Protein AF-A0A1I1R9C8-F1 (afdb_monomer)

Structure (mmCIF, N/CA/C/O backbone):
data_AF-A0A1I1R9C8-F1
#
_entry.id   AF-A0A1I1R9C8-F1
#
loop_
_atom_site.group_PDB
_atom_site.id
_atom_site.type_symbol
_atom_site.label_atom_id
_atom_site.label_alt_id
_atom_site.label_comp_id
_atom_site.label_asym_id
_atom_site.label_entity_id
_atom_site.label_seq_id
_atom_site.pdbx_PDB_ins_code
_atom_site.Cartn_x
_atom_site.Cartn_y
_atom_site.Cartn_z
_atom_site.occupancy
_atom_site.B_iso_or_equiv
_atom_site.auth_seq_id
_atom_site.auth_comp_id
_atom_site.auth_asym_id
_atom_site.auth_atom_id
_atom_site.pdbx_PDB_model_num
ATOM 1 N N . MET A 1 1 ? 5.695 60.915 10.124 1.00 48.38 1 MET A N 1
ATOM 2 C CA . MET A 1 1 ? 4.961 59.891 9.343 1.00 48.38 1 MET A CA 1
ATOM 3 C C . MET A 1 1 ? 5.861 58.753 8.815 1.00 48.38 1 MET A C 1
ATOM 5 O O . MET A 1 1 ? 5.595 58.226 7.750 1.00 48.38 1 MET A O 1
ATOM 9 N N . LYS A 1 2 ? 6.921 58.333 9.534 1.00 45.69 2 LYS A N 1
ATOM 10 C CA . LYS A 1 2 ? 7.784 57.191 9.130 1.00 45.69 2 LYS A CA 1
ATOM 11 C C . LYS A 1 2 ? 7.643 55.955 10.034 1.00 45.69 2 LYS A C 1
ATOM 13 O O . LYS A 1 2 ? 8.016 54.866 9.634 1.00 45.69 2 LYS A O 1
ATOM 18 N N . LYS A 1 3 ? 7.062 56.115 11.232 1.00 49.88 3 LYS A N 1
ATOM 19 C CA . LYS A 1 3 ? 6.938 55.047 12.242 1.00 49.88 3 LYS A CA 1
ATOM 20 C C . LYS A 1 3 ? 5.746 54.100 12.020 1.00 49.88 3 LYS A C 1
ATOM 22 O O . LYS A 1 3 ? 5.743 53.014 12.577 1.00 49.88 3 LYS A O 1
ATOM 27 N N . LEU A 1 4 ? 4.760 54.495 11.206 1.00 53.31 4 LEU A N 1
ATOM 28 C CA . LEU A 1 4 ? 3.563 53.685 10.918 1.00 53.31 4 LEU A CA 1
ATOM 29 C C . LEU A 1 4 ? 3.777 52.673 9.781 1.00 53.31 4 LEU A C 1
ATOM 31 O O . LEU A 1 4 ? 3.142 51.626 9.777 1.00 53.31 4 LEU A O 1
ATOM 35 N N . ILE A 1 5 ? 4.705 52.944 8.856 1.00 56.47 5 ILE A N 1
ATOM 36 C CA . ILE A 1 5 ? 4.986 52.055 7.714 1.00 56.47 5 ILE A CA 1
ATOM 37 C C . ILE A 1 5 ? 5.664 50.760 8.185 1.00 56.47 5 ILE A C 1
ATOM 39 O O . ILE A 1 5 ? 5.350 49.684 7.685 1.00 56.47 5 ILE A O 1
ATOM 43 N N . CYS A 1 6 ? 6.530 50.839 9.200 1.00 52.44 6 CYS A N 1
ATOM 44 C CA . CYS A 1 6 ? 7.219 49.662 9.736 1.00 52.44 6 CYS A CA 1
ATOM 45 C C . CYS A 1 6 ? 6.264 48.658 10.403 1.00 52.44 6 CYS A C 1
ATOM 47 O O . CYS A 1 6 ? 6.520 47.460 10.353 1.00 52.44 6 CYS A O 1
ATOM 49 N N . PHE A 1 7 ? 5.150 49.123 10.983 1.00 53.06 7 PHE A N 1
ATOM 50 C CA . PHE A 1 7 ? 4.153 48.235 11.591 1.00 53.06 7 PHE A CA 1
ATOM 51 C C . PHE A 1 7 ? 3.346 47.446 10.553 1.00 53.06 7 PHE A C 1
ATOM 53 O O . PHE A 1 7 ? 2.920 46.334 10.846 1.00 53.06 7 PHE A O 1
ATOM 60 N N . LEU A 1 8 ? 3.180 47.981 9.338 1.00 53.62 8 LEU A N 1
ATOM 61 C CA . LEU A 1 8 ? 2.423 47.318 8.273 1.00 53.62 8 LEU A CA 1
ATOM 62 C C . LEU A 1 8 ? 3.186 46.126 7.668 1.00 53.62 8 LEU A C 1
ATOM 64 O O . LEU A 1 8 ? 2.575 45.151 7.253 1.00 53.62 8 LEU A O 1
ATOM 68 N N . ILE A 1 9 ? 4.522 46.175 7.646 1.00 56.91 9 ILE A N 1
ATOM 69 C CA . ILE A 1 9 ? 5.357 45.094 7.088 1.00 56.91 9 ILE A CA 1
ATOM 70 C C . ILE A 1 9 ? 5.426 43.899 8.054 1.00 56.91 9 ILE A C 1
ATOM 72 O O . ILE A 1 9 ? 5.503 42.752 7.621 1.00 56.91 9 ILE A O 1
ATOM 76 N N . LEU A 1 10 ? 5.346 44.149 9.365 1.00 53.28 10 LEU A N 1
ATOM 77 C CA . LEU A 1 10 ? 5.479 43.106 10.384 1.00 53.28 10 LEU A CA 1
ATOM 78 C C . LEU A 1 10 ? 4.239 42.198 10.479 1.00 53.28 10 LEU A C 1
ATOM 80 O O . LEU A 1 10 ? 4.368 41.020 10.799 1.00 53.28 10 LEU A O 1
ATOM 84 N N . THR A 1 11 ? 3.043 42.706 10.166 1.00 56.56 11 THR A N 1
ATOM 85 C CA . THR A 1 11 ? 1.792 41.929 10.244 1.00 56.56 11 THR A CA 1
ATOM 86 C C . THR A 1 11 ? 1.533 41.049 9.018 1.00 56.56 11 THR A C 1
ATOM 88 O O . THR A 1 11 ? 0.822 40.054 9.127 1.00 56.56 11 THR A O 1
ATOM 91 N N . LEU A 1 12 ? 2.143 41.354 7.868 1.00 56.75 12 LEU A N 1
ATOM 92 C CA . LEU A 1 12 ? 2.036 40.551 6.640 1.00 56.75 12 LEU A CA 1
ATOM 93 C C . LEU A 1 12 ? 2.933 39.298 6.643 1.00 56.75 12 LEU A C 1
ATOM 95 O O . LEU A 1 12 ? 2.696 38.383 5.860 1.00 56.75 12 LEU A O 1
ATOM 99 N N . GLY A 1 13 ? 3.931 39.222 7.530 1.00 55.34 13 GLY A N 1
ATOM 100 C CA . GLY A 1 13 ? 4.857 38.084 7.611 1.00 55.34 13 GLY A CA 1
ATOM 101 C C . GLY A 1 13 ? 4.334 36.863 8.378 1.00 55.34 13 GLY A C 1
ATOM 102 O O . GLY A 1 13 ? 4.928 35.794 8.286 1.00 55.34 13 GLY A O 1
ATOM 103 N N . ILE A 1 14 ? 3.236 36.993 9.131 1.00 56.69 14 ILE A N 1
ATOM 104 C CA . ILE A 1 14 ? 2.788 35.954 10.080 1.00 56.69 14 ILE A CA 1
ATOM 105 C C . ILE A 1 14 ? 1.799 34.950 9.460 1.00 56.69 14 ILE A C 1
ATOM 107 O O . ILE A 1 14 ? 1.563 33.892 10.032 1.00 56.69 14 ILE A O 1
ATOM 111 N N . LEU A 1 15 ? 1.237 35.241 8.281 1.00 54.78 15 LEU A N 1
ATOM 112 C CA . LEU A 1 15 ? 0.259 34.366 7.610 1.00 54.78 15 LEU A CA 1
ATOM 113 C C . LEU A 1 15 ? 0.889 33.362 6.629 1.00 54.78 15 LEU A C 1
ATOM 115 O O . LEU A 1 15 ? 0.174 32.551 6.051 1.00 54.78 15 LEU A O 1
ATOM 119 N N . ALA A 1 16 ? 2.213 33.387 6.443 1.00 55.16 16 ALA A N 1
ATOM 120 C CA . ALA A 1 16 ? 2.911 32.478 5.528 1.00 55.16 16 ALA A CA 1
ATOM 1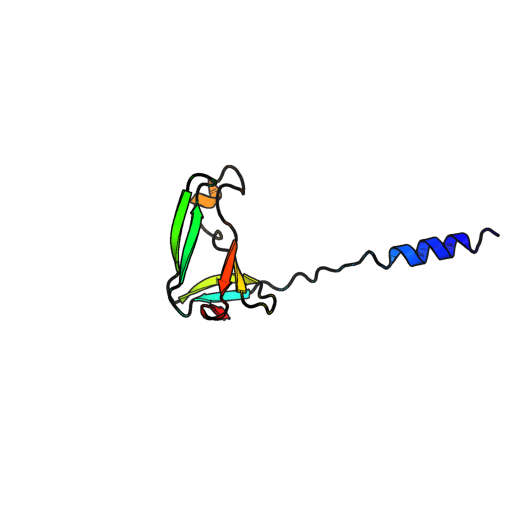21 C C . ALA A 1 16 ? 3.422 31.187 6.197 1.00 55.16 16 ALA A C 1
ATOM 123 O O . ALA A 1 16 ? 3.990 30.335 5.518 1.00 55.16 16 ALA A O 1
ATOM 124 N N . CYS A 1 17 ? 3.218 31.007 7.506 1.00 55.59 17 CYS A N 1
ATOM 125 C CA . CYS A 1 17 ? 3.599 29.777 8.199 1.00 55.59 17 CYS A CA 1
ATOM 126 C C . CYS A 1 17 ? 2.439 28.770 8.166 1.00 55.59 17 CYS A C 1
ATOM 128 O O . CYS A 1 17 ? 1.820 28.467 9.182 1.00 55.59 17 CYS A O 1
ATOM 130 N N . SER A 1 18 ? 2.120 28.273 6.970 1.00 52.25 18 SER A N 1
ATOM 131 C CA . SER A 1 18 ? 1.417 26.999 6.835 1.00 52.25 18 SER A CA 1
ATOM 132 C C . SER A 1 18 ? 2.420 25.912 7.200 1.00 52.25 18 SER A C 1
ATOM 134 O O . SER A 1 18 ? 3.157 25.430 6.342 1.00 52.25 18 SER A O 1
ATOM 136 N N . SER A 1 19 ? 2.524 25.576 8.485 1.00 49.94 19 SER A N 1
ATOM 137 C CA . SER A 1 19 ? 3.180 24.336 8.875 1.00 49.94 19 SER A CA 1
ATOM 138 C C . SER A 1 19 ? 2.300 23.199 8.367 1.00 49.94 19 SER A C 1
ATOM 140 O O . SER A 1 19 ? 1.324 22.832 9.018 1.00 49.94 19 SER A O 1
ATOM 142 N N . ASP A 1 20 ? 2.616 22.673 7.184 1.00 53.53 20 ASP A N 1
ATOM 143 C CA . ASP A 1 20 ? 2.194 21.326 6.826 1.00 53.53 20 ASP A CA 1
ATOM 144 C C . ASP A 1 20 ? 2.794 20.412 7.895 1.00 53.53 20 ASP A C 1
ATOM 146 O O . ASP A 1 20 ? 3.984 20.093 7.874 1.00 53.53 20 ASP A O 1
ATOM 150 N N . GLU A 1 21 ? 1.995 20.081 8.910 1.00 58.59 21 GLU A N 1
ATOM 151 C CA . GLU A 1 21 ? 2.380 19.102 9.911 1.00 58.59 21 GLU A CA 1
ATOM 152 C C . GLU A 1 21 ? 2.686 17.808 9.158 1.00 58.59 21 GLU A C 1
ATOM 154 O O . GLU A 1 21 ? 1.793 17.168 8.595 1.00 58.59 21 GLU A O 1
ATOM 159 N N . VAL A 1 22 ? 3.971 17.452 9.093 1.00 57.31 22 VAL A N 1
ATOM 160 C CA . VAL A 1 22 ? 4.421 16.199 8.491 1.00 57.31 22 VAL A CA 1
ATOM 161 C C . VAL A 1 22 ? 3.820 15.083 9.331 1.00 57.31 22 VAL A C 1
ATOM 163 O O . VAL A 1 22 ? 4.309 14.757 10.413 1.00 57.31 22 VAL A O 1
ATOM 166 N N . LYS A 1 23 ? 2.699 14.534 8.863 1.00 69.25 23 LYS A N 1
ATOM 167 C CA . LYS A 1 23 ? 2.023 13.447 9.560 1.00 69.25 23 LYS A CA 1
ATOM 168 C C . LYS A 1 23 ? 2.959 12.252 9.630 1.00 69.25 23 LYS A C 1
ATOM 170 O O . LYS A 1 23 ? 3.527 11.841 8.620 1.00 69.25 23 LYS A O 1
ATOM 175 N N . ALA A 1 24 ? 3.099 11.707 10.834 1.00 80.50 24 ALA A N 1
ATOM 176 C CA . ALA A 1 24 ? 3.989 10.589 11.098 1.00 80.50 24 ALA A CA 1
ATOM 177 C C . ALA A 1 24 ? 3.656 9.391 10.195 1.00 80.50 24 ALA A C 1
ATOM 179 O O . ALA A 1 24 ? 2.502 8.956 10.119 1.00 80.50 24 ALA A O 1
ATOM 180 N N . THR A 1 25 ? 4.684 8.858 9.537 1.00 89.75 25 THR A N 1
ATOM 181 C CA . THR A 1 25 ? 4.610 7.594 8.804 1.00 89.75 25 THR A CA 1
ATOM 182 C C . THR A 1 25 ? 4.410 6.447 9.792 1.00 89.75 25 THR A C 1
ATOM 184 O O . THR A 1 25 ? 5.039 6.417 10.849 1.00 89.75 25 THR A O 1
ATOM 187 N N . LYS A 1 26 ? 3.526 5.508 9.455 1.00 93.88 26 LYS A N 1
ATOM 188 C CA 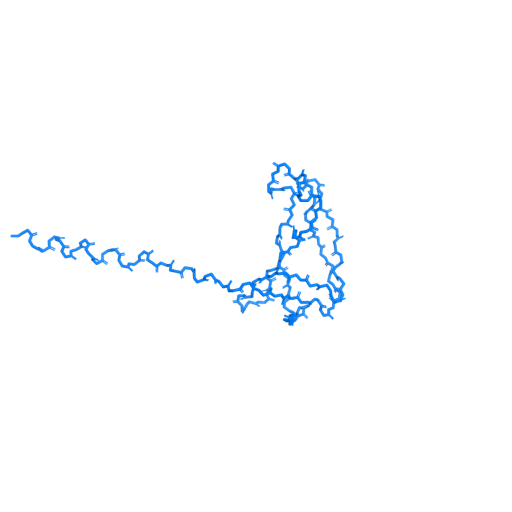. LYS A 1 26 ? 3.232 4.302 10.242 1.00 93.88 26 LYS A CA 1
ATOM 189 C C . LYS A 1 26 ? 3.255 3.070 9.342 1.00 93.88 26 LYS A C 1
ATOM 191 O O . LYS A 1 26 ? 3.187 3.205 8.122 1.00 93.88 26 LYS A O 1
ATOM 196 N N . ASN A 1 27 ? 3.315 1.888 9.944 1.00 95.62 27 ASN A N 1
ATOM 197 C CA . ASN A 1 27 ? 3.199 0.624 9.226 1.00 95.62 27 ASN A CA 1
ATOM 198 C C . ASN A 1 27 ? 1.733 0.184 9.154 1.00 95.62 27 ASN A C 1
ATOM 200 O O . ASN A 1 27 ? 0.988 0.303 10.130 1.00 95.62 27 ASN A O 1
ATOM 204 N N . PHE A 1 28 ? 1.326 -0.329 7.998 1.00 96.50 28 PHE A N 1
ATOM 205 C CA . PHE A 1 28 ? -0.019 -0.833 7.745 1.00 96.50 28 PHE A CA 1
ATOM 206 C C . PHE A 1 28 ? 0.048 -2.233 7.156 1.00 96.50 28 PHE A C 1
ATOM 208 O O . PHE A 1 28 ? 0.757 -2.446 6.176 1.00 96.50 28 PHE A O 1
ATOM 215 N N . GLU A 1 29 ? -0.710 -3.157 7.739 1.00 97.31 29 GLU A N 1
ATOM 216 C CA . GLU A 1 29 ? -0.805 -4.554 7.314 1.00 97.31 29 GLU A CA 1
ATOM 217 C C . GLU A 1 29 ? -2.133 -4.795 6.589 1.00 97.31 29 GLU A C 1
ATOM 219 O O . GLU A 1 29 ? -3.193 -4.366 7.062 1.00 97.31 29 GLU A O 1
ATOM 224 N N . PHE A 1 30 ? -2.089 -5.513 5.467 1.00 97.81 30 PHE A N 1
ATOM 225 C CA . PHE A 1 30 ? -3.286 -5.955 4.754 1.00 97.81 30 PHE A CA 1
ATOM 226 C C . PHE A 1 30 ? -4.060 -7.013 5.550 1.00 97.81 30 PHE A C 1
ATOM 228 O O . PHE A 1 30 ? -3.527 -8.064 5.900 1.00 97.81 30 PHE A O 1
ATOM 235 N N . THR A 1 31 ? -5.347 -6.763 5.801 1.00 97.75 31 THR A N 1
ATOM 236 C CA . THR A 1 31 ? -6.257 -7.682 6.514 1.00 97.75 31 THR A CA 1
ATOM 237 C C . THR A 1 31 ? -7.085 -8.561 5.579 1.00 97.75 31 THR A C 1
ATOM 239 O O . THR A 1 31 ? -7.639 -9.572 6.008 1.00 97.75 31 THR A O 1
ATOM 242 N N . ALA A 1 32 ? -7.158 -8.193 4.302 1.00 97.44 32 ALA A N 1
ATOM 243 C CA . ALA A 1 32 ? -7.819 -8.935 3.236 1.00 97.44 32 ALA A CA 1
ATOM 244 C C . ALA A 1 32 ? -7.015 -8.790 1.936 1.00 97.44 32 ALA A C 1
ATOM 246 O O . ALA A 1 32 ? -6.283 -7.813 1.763 1.00 97.44 32 ALA A O 1
ATOM 247 N N . GLU A 1 33 ? -7.147 -9.757 1.022 1.00 97.69 33 GLU A N 1
ATOM 248 C CA . GLU A 1 33 ? -6.512 -9.634 -0.291 1.00 97.69 33 GLU A CA 1
ATOM 249 C C . GLU A 1 33 ? -7.072 -8.422 -1.043 1.00 97.69 33 GLU A C 1
ATOM 251 O O . GLU A 1 33 ? -8.287 -8.230 -1.124 1.00 97.69 33 GLU A O 1
ATOM 256 N N . TYR A 1 34 ? -6.183 -7.626 -1.632 1.00 97.38 34 TYR A N 1
ATOM 257 C CA . TYR A 1 34 ? -6.555 -6.453 -2.415 1.00 97.38 34 TYR A CA 1
ATOM 258 C C . TYR A 1 34 ? -5.847 -6.502 -3.762 1.00 97.38 34 TYR A C 1
ATOM 260 O O . TYR A 1 34 ? -4.621 -6.525 -3.824 1.00 97.38 34 TYR A O 1
ATOM 268 N N . THR A 1 35 ? -6.612 -6.543 -4.851 1.00 96.56 35 THR A N 1
ATOM 269 C CA . THR A 1 35 ? -6.053 -6.520 -6.207 1.00 96.56 35 THR A CA 1
ATOM 270 C C . THR A 1 35 ? -6.317 -5.175 -6.846 1.00 96.56 35 THR A C 1
ATOM 272 O O . THR A 1 35 ? -7.458 -4.723 -6.899 1.00 96.56 35 THR A O 1
ATOM 275 N N . THR A 1 36 ? -5.264 -4.550 -7.356 1.00 94.94 36 THR A N 1
ATOM 276 C CA . THR A 1 36 ? -5.372 -3.291 -8.088 1.00 94.94 36 THR A CA 1
ATOM 277 C C . THR A 1 36 ? -4.312 -3.203 -9.175 1.00 94.94 36 THR A C 1
ATOM 279 O O . THR A 1 36 ? -3.331 -3.950 -9.178 1.00 94.94 36 THR A O 1
ATOM 282 N N . GLN A 1 37 ? -4.516 -2.275 -10.098 1.00 91.25 37 GLN A N 1
ATOM 283 C CA . GLN A 1 37 ? -3.526 -1.941 -11.107 1.00 91.25 37 GLN A CA 1
ATOM 284 C C . GLN A 1 37 ? -2.471 -1.017 -10.504 1.00 91.25 37 GLN A C 1
ATOM 286 O O . GLN A 1 37 ? -2.800 -0.029 -9.847 1.00 91.25 37 GLN A O 1
ATOM 291 N N . ILE A 1 38 ? -1.208 -1.344 -10.748 1.00 88.12 38 ILE A N 1
ATOM 292 C CA . ILE A 1 38 ? -0.060 -0.512 -10.402 1.00 88.12 38 ILE A CA 1
ATOM 293 C C . ILE A 1 38 ? 0.796 -0.262 -11.640 1.00 88.12 38 ILE A C 1
ATOM 295 O O . ILE A 1 38 ? 0.854 -1.094 -12.551 1.00 88.12 38 ILE A O 1
ATOM 299 N N . THR A 1 39 ? 1.495 0.867 -11.653 1.00 84.31 39 THR A N 1
ATOM 300 C CA . THR A 1 39 ? 2.461 1.183 -12.710 1.00 84.31 39 THR A CA 1
ATOM 301 C C . THR A 1 39 ? 3.847 0.647 -12.352 1.00 84.31 39 THR A C 1
ATOM 303 O O . THR A 1 39 ? 4.400 0.981 -11.304 1.00 84.31 39 THR A O 1
ATOM 306 N N . VAL A 1 40 ? 4.433 -0.147 -13.245 1.00 75.81 40 VAL A N 1
ATOM 307 C CA . VAL A 1 40 ? 5.775 -0.736 -13.151 1.00 75.81 40 VAL A CA 1
ATOM 308 C C . VAL A 1 40 ? 6.472 -0.561 -14.504 1.00 75.81 40 VAL A C 1
ATOM 310 O O . VAL A 1 40 ? 5.973 -1.018 -15.521 1.00 75.81 40 VAL A O 1
ATOM 313 N N . GLY A 1 41 ? 7.625 0.096 -14.556 1.00 69.31 41 GLY A N 1
ATOM 314 C CA . GLY A 1 41 ? 8.317 0.440 -15.810 1.00 69.31 41 GLY A CA 1
ATOM 315 C C . GLY A 1 41 ? 7.783 1.685 -16.549 1.00 69.31 41 GLY A C 1
ATOM 316 O O . GLY A 1 41 ? 8.162 1.925 -17.693 1.00 69.31 41 GLY A O 1
ATOM 317 N N . GLY A 1 42 ? 6.925 2.497 -15.926 1.00 67.56 42 GLY A N 1
ATOM 318 C CA . GLY A 1 42 ? 6.420 3.766 -16.459 1.00 67.56 42 GLY A CA 1
ATOM 319 C C . GLY A 1 42 ? 5.209 3.609 -17.373 1.00 67.56 42 GLY A C 1
ATOM 320 O O . GLY A 1 42 ? 4.385 2.726 -17.165 1.00 67.56 42 GLY A O 1
ATOM 321 N N . VAL A 1 43 ? 5.089 4.470 -18.391 1.00 58.53 43 VAL A N 1
ATOM 322 C CA . VAL A 1 43 ? 3.904 4.588 -19.279 1.00 58.53 43 VAL A CA 1
ATOM 323 C C . VAL A 1 43 ? 3.517 3.265 -19.969 1.00 58.53 43 VAL A C 1
ATOM 325 O O . VAL A 1 43 ? 2.382 3.111 -20.408 1.00 58.53 43 VAL A O 1
ATOM 328 N N . VAL A 1 44 ? 4.437 2.302 -20.056 1.00 61.16 44 VAL A N 1
ATOM 329 C CA . VAL A 1 44 ? 4.264 1.060 -20.826 1.00 61.16 44 VAL A CA 1
ATOM 330 C C . VAL A 1 44 ? 3.799 -0.125 -19.969 1.00 61.16 44 VAL A C 1
ATOM 332 O O . VAL A 1 44 ? 3.243 -1.077 -20.511 1.00 61.16 44 VAL A O 1
ATOM 335 N N . GLY A 1 45 ? 3.992 -0.098 -18.647 1.00 68.06 45 GLY A N 1
ATOM 336 C CA . GLY A 1 45 ? 3.728 -1.258 -17.793 1.00 68.06 45 GLY A CA 1
ATOM 337 C C . GLY A 1 45 ? 2.701 -0.960 -16.713 1.00 68.06 45 GLY A C 1
ATOM 338 O O . GLY A 1 45 ? 3.041 -0.560 -15.606 1.00 68.06 45 GLY A O 1
ATOM 339 N N . VAL A 1 46 ? 1.428 -1.187 -17.020 1.00 78.69 46 VAL A N 1
ATOM 340 C CA . VAL A 1 46 ? 0.390 -1.329 -15.996 1.00 78.69 46 VAL A CA 1
ATOM 341 C C . VAL A 1 46 ? 0.209 -2.817 -15.740 1.00 78.69 46 VAL A C 1
ATOM 343 O O . VAL A 1 46 ? 0.035 -3.593 -16.678 1.00 78.69 46 VAL A O 1
ATOM 346 N N . SER A 1 47 ? 0.279 -3.226 -14.478 1.00 83.56 47 SER A N 1
ATOM 347 C CA . SER A 1 47 ? 0.118 -4.624 -14.084 1.00 83.56 47 SER A CA 1
ATOM 348 C C . SER A 1 47 ? -0.817 -4.744 -12.892 1.00 83.56 47 SER A C 1
ATOM 350 O O . SER A 1 47 ? -0.846 -3.877 -12.019 1.00 83.56 47 SER A O 1
ATOM 352 N N . ASN A 1 48 ? -1.570 -5.840 -12.838 1.00 88.94 48 ASN A N 1
ATOM 353 C CA . ASN A 1 48 ? -2.342 -6.180 -11.654 1.00 88.94 48 ASN A CA 1
ATOM 354 C C . ASN A 1 48 ? -1.398 -6.702 -10.571 1.00 88.94 48 ASN A C 1
ATOM 356 O O . ASN A 1 48 ? -0.683 -7.683 -10.777 1.00 88.94 48 ASN A O 1
ATOM 360 N N . ARG A 1 49 ? -1.442 -6.077 -9.397 1.00 90.44 49 ARG A N 1
ATOM 361 C CA . ARG A 1 49 ? -0.820 -6.590 -8.179 1.00 90.44 49 ARG A CA 1
ATOM 362 C C . ARG A 1 49 ? -1.908 -7.004 -7.203 1.00 90.44 49 ARG A C 1
ATOM 364 O O . ARG A 1 49 ? -2.794 -6.212 -6.890 1.00 90.44 49 ARG A O 1
ATOM 371 N N . THR A 1 50 ? -1.801 -8.228 -6.699 1.00 95.31 50 THR A N 1
ATOM 372 C CA . THR A 1 50 ? -2.590 -8.712 -5.566 1.00 95.31 50 THR A CA 1
ATOM 373 C C . THR A 1 50 ? -1.738 -8.627 -4.311 1.00 95.31 50 THR A C 1
ATOM 375 O O . THR A 1 50 ? -0.758 -9.356 -4.189 1.00 95.31 50 THR A O 1
ATOM 378 N N . PHE A 1 51 ? -2.120 -7.747 -3.393 1.00 94.88 51 PHE A N 1
ATOM 379 C CA . PHE A 1 51 ? -1.560 -7.666 -2.050 1.00 94.88 51 PHE A CA 1
ATOM 380 C C . PHE A 1 51 ? -2.199 -8.745 -1.178 1.00 94.88 51 PHE A C 1
ATOM 382 O O . PHE A 1 51 ? -3.426 -8.883 -1.164 1.00 94.88 51 PHE A O 1
ATOM 389 N N . LYS A 1 52 ? -1.373 -9.533 -0.493 1.00 97.12 52 LYS A N 1
ATOM 390 C CA . LYS A 1 52 ? -1.805 -10.643 0.356 1.00 97.12 52 LYS A CA 1
ATOM 391 C C . LYS A 1 52 ? -2.003 -10.209 1.802 1.00 97.12 52 LYS A C 1
ATOM 393 O O . LYS A 1 52 ? -1.396 -9.252 2.275 1.00 97.12 52 LYS A O 1
ATOM 398 N N . VAL A 1 53 ? -2.862 -10.947 2.503 1.00 97.62 53 VAL A N 1
ATOM 399 C CA . VAL A 1 53 ? -3.071 -10.774 3.946 1.00 97.62 53 VAL A CA 1
ATOM 400 C C . VAL A 1 53 ? -1.733 -10.923 4.668 1.00 97.62 53 VAL A C 1
ATOM 402 O O . VAL A 1 53 ? -0.998 -11.873 4.403 1.00 97.62 53 VAL A O 1
ATOM 405 N N . GLY A 1 54 ? -1.422 -9.991 5.566 1.00 96.12 54 GLY A N 1
ATOM 406 C CA . GLY A 1 54 ? -0.161 -9.961 6.304 1.00 96.12 54 GLY A CA 1
ATOM 407 C C . GLY A 1 54 ? 0.978 -9.198 5.619 1.00 96.12 54 GLY A C 1
ATOM 408 O O . GLY A 1 54 ? 2.011 -8.995 6.250 1.00 96.12 54 GLY A O 1
ATOM 409 N N . GLU A 1 55 ? 0.833 -8.752 4.361 1.00 95.25 55 GLU A N 1
ATOM 410 C CA . GLU A 1 55 ? 1.817 -7.833 3.771 1.00 95.25 55 GLU A CA 1
ATOM 411 C C . GLU A 1 55 ? 1.760 -6.473 4.478 1.00 95.25 55 GLU A C 1
ATOM 413 O O . GLU A 1 55 ? 0.678 -5.906 4.649 1.00 95.25 55 GLU A O 1
ATOM 418 N N . THR A 1 56 ? 2.929 -5.932 4.834 1.00 95.31 56 THR A N 1
ATOM 419 C CA . THR A 1 56 ? 3.055 -4.673 5.577 1.00 95.31 56 THR A CA 1
ATOM 420 C C . THR A 1 56 ? 3.812 -3.628 4.771 1.00 95.31 56 THR A C 1
ATOM 422 O O . THR A 1 56 ? 4.859 -3.918 4.195 1.00 95.31 56 THR A O 1
ATOM 425 N N . PHE A 1 57 ? 3.304 -2.397 4.772 1.00 94.25 57 PHE A N 1
ATOM 426 C CA . PHE A 1 57 ? 3.907 -1.257 4.086 1.00 94.25 57 PHE A CA 1
ATOM 427 C C . PHE A 1 57 ? 3.935 -0.020 4.977 1.00 94.25 57 PHE A C 1
ATOM 429 O O . PHE A 1 57 ? 3.036 0.200 5.792 1.00 94.25 57 PHE A O 1
ATOM 436 N N . THR A 1 58 ? 4.940 0.827 4.774 1.00 94.56 58 THR A N 1
ATOM 437 C CA . THR A 1 58 ? 4.971 2.167 5.359 1.00 94.56 58 THR A CA 1
ATOM 438 C C . THR A 1 58 ? 3.923 3.049 4.675 1.00 94.56 58 THR A C 1
ATOM 440 O O . THR A 1 58 ? 3.6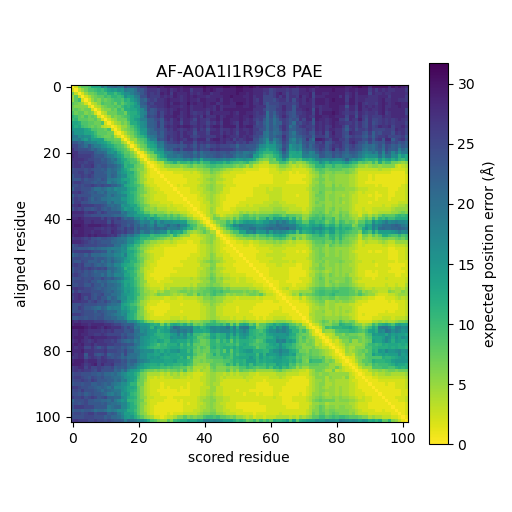39 2.913 3.482 1.00 94.56 58 THR A O 1
ATOM 443 N N . GLY A 1 5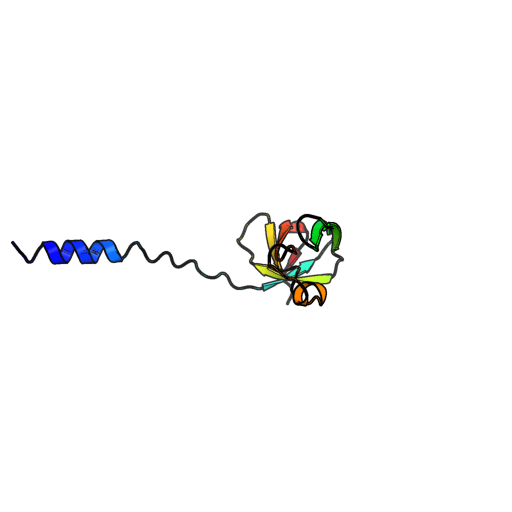9 ? 3.304 3.965 5.412 1.00 93.75 59 GLY A N 1
ATOM 444 C CA . GLY A 1 59 ? 2.283 4.841 4.852 1.00 93.75 59 GLY A CA 1
ATOM 445 C C . GLY A 1 59 ? 1.866 5.983 5.763 1.00 93.75 59 GLY A C 1
ATOM 446 O O . GLY A 1 59 ? 2.303 6.098 6.908 1.00 93.75 59 GLY A O 1
ATOM 447 N N . THR A 1 60 ? 0.979 6.828 5.249 1.00 94.62 60 THR A N 1
ATOM 448 C CA . THR A 1 60 ? 0.403 7.956 5.982 1.00 94.62 60 THR A CA 1
ATOM 449 C C . THR A 1 60 ? -1.111 7.829 6.019 1.00 94.62 60 THR A C 1
ATOM 451 O O . THR A 1 60 ? -1.776 7.725 4.984 1.00 94.62 60 THR A O 1
ATOM 454 N N . ASP A 1 61 ? -1.660 7.904 7.228 1.00 92.94 61 ASP A N 1
ATOM 455 C CA . ASP A 1 61 ? -3.095 7.976 7.450 1.00 92.94 61 ASP A CA 1
ATOM 456 C C . ASP A 1 61 ? -3.523 9.426 7.700 1.00 92.94 61 ASP A C 1
ATOM 458 O O . ASP A 1 61 ? -3.096 1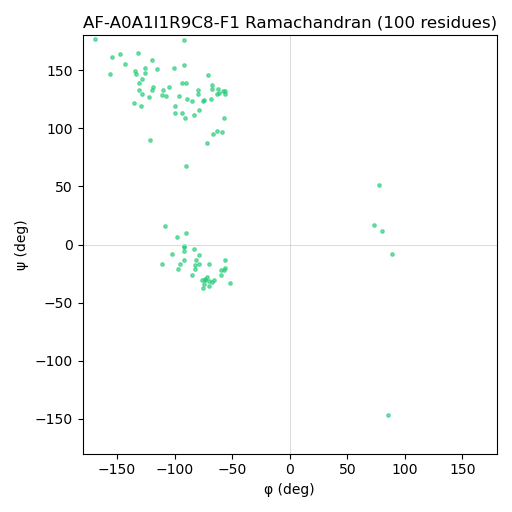0.084 8.649 1.00 92.94 61 ASP A O 1
ATOM 462 N N . ASN A 1 62 ? -4.390 9.922 6.820 1.00 88.31 62 ASN A N 1
ATOM 463 C CA . ASN A 1 62 ? -4.924 11.273 6.875 1.00 88.31 62 ASN A CA 1
ATOM 464 C C . ASN A 1 62 ? -6.313 11.377 7.524 1.00 88.31 62 ASN A C 1
ATOM 466 O O . ASN A 1 62 ? -6.891 12.460 7.478 1.00 88.31 62 ASN A O 1
ATOM 470 N N . GLY A 1 63 ? -6.849 10.293 8.092 1.00 86.69 63 GLY A N 1
ATOM 471 C CA . GLY A 1 63 ? -8.231 10.221 8.582 1.00 86.69 63 GLY A CA 1
ATOM 472 C C . GLY A 1 63 ? -9.269 10.143 7.458 1.00 86.69 63 GLY A C 1
ATOM 473 O O . GLY A 1 63 ? -10.440 10.421 7.682 1.00 86.69 63 GLY A O 1
ATOM 474 N N . LYS A 1 64 ? -8.833 9.808 6.237 1.00 90.69 64 LYS A N 1
ATOM 475 C CA . LYS A 1 64 ? -9.682 9.687 5.045 1.00 90.69 64 LYS A CA 1
ATOM 476 C C . LYS A 1 64 ? -10.183 8.248 4.861 1.00 90.69 64 LYS A C 1
ATOM 478 O O . LYS A 1 64 ? -9.763 7.337 5.582 1.00 90.69 64 LYS A O 1
ATOM 483 N N . GLU A 1 65 ? -11.037 8.060 3.855 1.00 95.50 65 GLU A N 1
ATOM 484 C CA . GLU A 1 65 ? -11.510 6.751 3.371 1.00 95.50 65 GLU A CA 1
ATOM 485 C C . GLU A 1 65 ? -10.369 5.850 2.876 1.00 95.50 65 GLU A C 1
ATOM 487 O O . GLU A 1 65 ? -10.460 4.622 2.923 1.00 95.50 65 GLU A O 1
ATOM 492 N N . THR A 1 66 ? -9.271 6.461 2.425 1.00 97.00 66 THR A N 1
ATOM 493 C CA . THR A 1 66 ? -8.070 5.779 1.946 1.00 97.00 66 THR A CA 1
ATOM 494 C C . THR A 1 66 ? -6.860 6.071 2.832 1.00 97.00 66 THR A C 1
ATOM 496 O O . THR A 1 66 ? -6.741 7.133 3.452 1.00 97.00 66 THR A O 1
ATOM 499 N N . ILE A 1 67 ? -5.941 5.109 2.871 1.00 96.19 67 ILE A N 1
ATOM 500 C CA . ILE A 1 67 ? -4.603 5.228 3.450 1.00 96.19 67 ILE A CA 1
ATOM 501 C C . ILE A 1 67 ? -3.605 5.206 2.293 1.00 96.19 67 ILE A C 1
ATOM 503 O O . ILE A 1 67 ? -3.708 4.371 1.393 1.00 96.19 67 ILE A O 1
ATOM 507 N N . LYS A 1 68 ? -2.642 6.133 2.301 1.00 96.06 68 LYS A N 1
ATOM 508 C CA . LYS A 1 68 ? -1.587 6.198 1.284 1.00 96.06 68 LYS A CA 1
ATOM 509 C C . LYS A 1 68 ? -0.399 5.364 1.753 1.00 96.06 68 LYS A C 1
ATOM 511 O O . LYS A 1 68 ? 0.300 5.782 2.673 1.00 96.06 68 LYS A O 1
ATOM 516 N N . ILE A 1 69 ? -0.169 4.218 1.123 1.00 94.75 69 ILE A N 1
ATOM 517 C CA . ILE A 1 69 ? 0.973 3.337 1.405 1.00 94.75 69 ILE A CA 1
ATOM 518 C C . ILE A 1 69 ? 2.077 3.517 0.357 1.00 94.75 69 ILE A C 1
ATOM 520 O O . ILE A 1 69 ? 1.800 3.873 -0.791 1.00 94.75 69 ILE A O 1
ATOM 524 N N . ARG A 1 70 ? 3.332 3.279 0.740 1.00 91.88 70 ARG A N 1
ATOM 525 C CA . ARG A 1 70 ? 4.504 3.276 -0.141 1.00 91.88 70 ARG A CA 1
ATOM 526 C C . ARG A 1 70 ? 4.761 1.848 -0.618 1.00 91.88 70 ARG A C 1
ATOM 528 O O . ARG A 1 70 ? 5.100 0.987 0.179 1.00 91.88 70 ARG A O 1
ATOM 535 N N . ILE A 1 71 ? 4.589 1.588 -1.913 1.00 88.88 71 ILE A N 1
ATOM 536 C CA . ILE A 1 71 ? 4.652 0.231 -2.499 1.00 88.88 71 ILE A CA 1
ATOM 537 C C . ILE A 1 71 ? 5.974 -0.069 -3.218 1.00 88.88 71 ILE A C 1
ATOM 539 O O . ILE A 1 71 ? 6.206 -1.204 -3.631 1.00 88.88 71 ILE A O 1
ATOM 543 N N . ALA A 1 72 ? 6.827 0.944 -3.379 1.00 82.88 72 ALA A N 1
ATOM 544 C CA . ALA A 1 72 ? 8.115 0.847 -4.063 1.00 82.88 72 ALA A CA 1
ATOM 545 C C . ALA A 1 72 ? 9.320 0.932 -3.105 1.00 82.88 72 ALA A C 1
ATOM 547 O O . ALA A 1 72 ? 10.456 1.145 -3.527 1.00 82.88 72 ALA A O 1
ATOM 548 N N . GLU A 1 73 ? 9.109 0.760 -1.807 1.00 68.00 73 GLU A N 1
ATOM 549 C CA . GLU A 1 73 ? 10.218 0.570 -0.878 1.00 68.00 73 GLU A CA 1
ATOM 550 C C . GLU A 1 73 ? 10.732 -0.873 -1.059 1.00 68.00 73 GLU A C 1
ATOM 552 O O . GLU A 1 73 ? 9.944 -1.811 -0.987 1.00 68.00 73 GLU A O 1
ATOM 557 N N . HIS A 1 74 ? 12.026 -1.056 -1.355 1.00 53.75 74 HIS A N 1
ATOM 558 C CA . HIS A 1 74 ? 12.699 -2.367 -1.483 1.00 53.75 74 HIS A CA 1
ATOM 559 C C . HIS A 1 74 ? 12.483 -3.198 -2.768 1.00 53.75 74 HIS A C 1
ATOM 561 O O . HIS A 1 74 ? 12.242 -4.402 -2.686 1.00 53.75 74 HIS A O 1
ATOM 567 N N . SER A 1 75 ? 12.670 -2.639 -3.971 1.00 61.88 75 SER A N 1
ATOM 568 C CA . SER A 1 75 ? 12.859 -3.501 -5.154 1.00 61.88 75 SER A CA 1
ATOM 569 C C . SER A 1 75 ? 14.062 -3.097 -6.002 1.00 61.88 75 SER A C 1
ATOM 571 O O . SER A 1 75 ? 14.272 -1.920 -6.277 1.00 61.88 75 SER A O 1
ATOM 573 N N . THR A 1 76 ? 14.809 -4.093 -6.483 1.00 59.53 76 THR A N 1
ATOM 574 C CA . THR A 1 76 ? 15.936 -3.925 -7.422 1.00 59.53 76 THR A CA 1
ATOM 575 C C . THR A 1 76 ? 15.494 -3.276 -8.740 1.00 59.53 76 THR A C 1
ATOM 577 O O . THR A 1 76 ? 16.301 -2.702 -9.467 1.00 59.53 76 THR A O 1
ATOM 580 N N . LEU A 1 77 ? 14.199 -3.364 -9.061 1.00 62.19 77 LEU A N 1
ATOM 581 C CA . LEU A 1 77 ? 13.579 -2.678 -10.194 1.00 62.19 77 LEU A CA 1
ATOM 582 C C . LEU A 1 77 ? 13.494 -1.161 -9.967 1.00 62.19 77 LEU A C 1
ATOM 584 O O . LEU A 1 77 ? 13.621 -0.403 -10.925 1.00 62.19 77 LEU A O 1
ATOM 588 N N . ASN A 1 78 ? 13.341 -0.715 -8.717 1.00 63.06 78 ASN A N 1
ATOM 589 C CA . ASN A 1 78 ? 13.321 0.707 -8.371 1.00 63.06 78 ASN A CA 1
ATOM 590 C C . ASN A 1 78 ? 14.728 1.313 -8.424 1.00 63.06 78 ASN A C 1
ATOM 592 O O . ASN A 1 78 ? 14.869 2.460 -8.840 1.00 63.06 78 ASN A O 1
ATOM 596 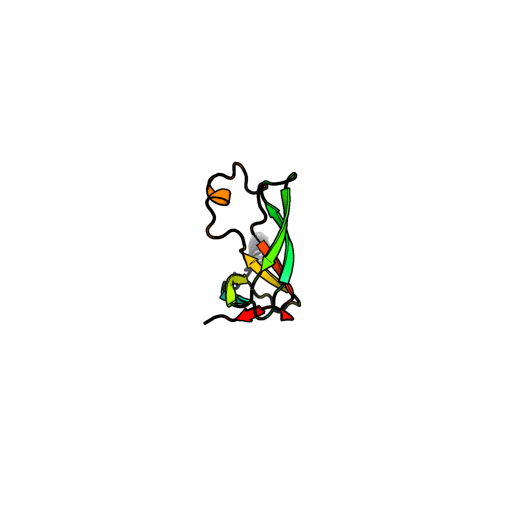N N . ASP A 1 79 ? 15.761 0.538 -8.076 1.00 64.94 79 ASP A N 1
ATOM 597 C CA . ASP A 1 79 ? 17.163 0.986 -8.116 1.00 64.94 79 ASP A CA 1
ATOM 598 C C . ASP A 1 79 ? 17.665 1.221 -9.548 1.00 64.94 79 ASP A C 1
ATOM 600 O O . ASP A 1 79 ? 18.473 2.111 -9.799 1.00 64.94 79 ASP A O 1
ATOM 604 N N . ASN A 1 80 ? 17.159 0.443 -10.508 1.00 69.69 80 ASN A N 1
ATOM 605 C CA . ASN A 1 80 ? 17.511 0.559 -11.927 1.00 69.69 80 ASN A CA 1
ATOM 606 C C . ASN A 1 80 ? 16.590 1.518 -12.701 1.00 69.69 80 ASN A C 1
ATOM 608 O O . ASN A 1 80 ? 16.618 1.558 -13.932 1.00 69.69 80 ASN A O 1
ATOM 612 N N . CYS A 1 81 ? 15.746 2.270 -11.996 1.00 69.69 81 CYS A N 1
ATOM 613 C CA . CYS A 1 81 ? 14.763 3.151 -12.594 1.00 69.69 81 CYS A CA 1
ATOM 614 C C . CYS A 1 81 ? 15.410 4.465 -13.070 1.00 69.69 81 CYS A C 1
ATOM 616 O O . CYS A 1 81 ? 15.862 5.255 -12.239 1.00 69.69 81 CYS A O 1
ATOM 618 N N . PRO A 1 82 ? 15.429 4.762 -14.383 1.00 71.44 82 PRO A N 1
ATOM 619 C CA . PRO A 1 82 ? 16.108 5.951 -14.906 1.00 71.44 82 PRO A CA 1
ATOM 620 C C . PRO A 1 82 ? 15.409 7.272 -14.540 1.00 71.44 82 PRO A C 1
ATOM 622 O O . PRO A 1 82 ? 16.014 8.337 -14.652 1.00 71.44 82 PRO A O 1
ATOM 625 N N . SER A 1 83 ? 14.142 7.230 -14.116 1.00 71.62 83 SER A N 1
ATOM 626 C CA . SER A 1 83 ? 13.369 8.400 -13.684 1.00 71.62 83 SER A CA 1
ATOM 627 C C . SER A 1 83 ? 12.233 7.999 -12.749 1.00 71.62 83 SER A C 1
ATOM 629 O O . SER A 1 83 ? 11.590 6.985 -12.972 1.00 71.62 83 SER A O 1
ATOM 631 N N . ASN A 1 84 ? 11.876 8.836 -11.774 1.00 65.06 84 ASN A N 1
ATOM 632 C CA . ASN A 1 84 ? 10.775 8.581 -10.824 1.00 65.06 84 ASN A CA 1
ATOM 633 C C . ASN A 1 84 ? 9.389 8.308 -11.456 1.00 65.06 84 ASN A C 1
ATOM 635 O O . ASN A 1 84 ? 8.478 7.852 -10.777 1.00 65.06 84 ASN A O 1
ATOM 639 N N . THR A 1 85 ? 9.215 8.574 -12.750 1.00 72.31 85 THR A N 1
ATOM 640 C CA . THR A 1 85 ? 8.015 8.239 -13.524 1.00 72.31 85 THR A CA 1
ATOM 641 C C . THR A 1 85 ? 7.948 6.774 -13.947 1.00 72.31 85 THR A C 1
ATOM 643 O O . THR A 1 85 ? 6.927 6.346 -14.481 1.00 72.31 85 THR A O 1
ATOM 646 N N . CYS A 1 86 ? 9.019 6.002 -13.748 1.00 76.12 86 CYS A N 1
ATOM 647 C CA . CYS A 1 86 ? 9.100 4.622 -14.200 1.00 76.12 86 CYS A CA 1
ATOM 648 C C . CYS A 1 86 ? 8.445 3.618 -13.235 1.00 76.12 86 CYS A C 1
ATOM 650 O O . CYS A 1 86 ? 8.355 2.443 -13.557 1.00 76.12 86 CYS A O 1
ATOM 652 N N . TYR A 1 87 ? 7.936 4.022 -12.076 1.00 79.19 87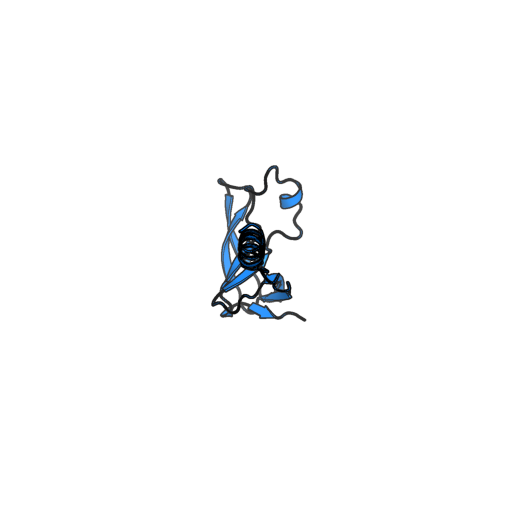 TYR A N 1
ATOM 653 C CA . TYR A 1 87 ? 7.112 3.153 -11.235 1.00 79.19 87 TYR A CA 1
ATOM 654 C C . TYR A 1 87 ? 6.176 3.981 -10.364 1.00 79.19 87 TYR A C 1
ATOM 656 O O . TYR A 1 87 ? 6.375 5.174 -10.146 1.00 79.19 87 TYR A O 1
ATOM 664 N N . GLN A 1 88 ? 5.140 3.332 -9.852 1.00 86.31 88 GLN A N 1
ATOM 665 C CA . GLN A 1 88 ? 4.259 3.923 -8.866 1.00 86.31 88 GLN A CA 1
ATOM 666 C C . GLN A 1 88 ? 4.865 3.768 -7.472 1.00 86.31 88 GLN A C 1
ATOM 668 O O . GLN A 1 88 ? 4.950 2.665 -6.941 1.00 86.31 88 GLN A O 1
ATOM 673 N N . GLU A 1 89 ? 5.277 4.881 -6.866 1.00 86.44 89 GLU A N 1
ATOM 674 C CA . GLU A 1 89 ? 5.856 4.858 -5.519 1.00 86.44 89 GLU A CA 1
ATOM 675 C C . GLU A 1 89 ? 4.799 4.660 -4.426 1.00 86.44 89 GLU A C 1
ATOM 677 O O . GLU A 1 89 ? 5.031 3.950 -3.445 1.00 86.44 89 GLU A O 1
ATOM 682 N N . PHE A 1 90 ? 3.623 5.262 -4.610 1.00 91.50 90 PHE A N 1
ATOM 683 C CA . PHE A 1 90 ? 2.557 5.290 -3.615 1.00 91.50 90 PHE A CA 1
ATOM 684 C C . PHE A 1 90 ? 1.238 4.779 -4.169 1.00 91.50 90 PHE A C 1
ATOM 686 O O . PHE A 1 90 ? 0.898 5.026 -5.325 1.00 91.50 90 PHE A O 1
ATOM 693 N N . LEU A 1 91 ? 0.451 4.148 -3.309 1.00 94.12 91 LEU A N 1
ATOM 694 C CA . LEU A 1 91 ? -0.878 3.649 -3.620 1.00 94.12 91 LEU A CA 1
ATOM 695 C C . LEU A 1 91 ? -1.864 4.109 -2.550 1.00 94.12 91 LEU A C 1
ATOM 697 O O . LEU A 1 91 ? -1.596 3.987 -1.357 1.00 94.12 91 LEU A O 1
ATOM 701 N N . GLU A 1 92 ? -3.014 4.622 -2.979 1.00 96.06 92 GLU A N 1
ATOM 702 C CA . GLU A 1 92 ? -4.149 4.820 -2.084 1.00 96.06 92 GLU A CA 1
ATOM 703 C C . GLU A 1 92 ? -4.947 3.521 -1.980 1.00 96.06 92 GLU A C 1
ATOM 705 O O . GLU A 1 92 ? -5.399 2.964 -2.982 1.00 96.06 92 GLU A O 1
ATOM 710 N N . VAL A 1 93 ? -5.107 3.035 -0.754 1.00 96.69 93 VAL A N 1
ATOM 711 C CA . VAL A 1 93 ? -5.805 1.786 -0.448 1.00 96.69 93 VAL A CA 1
ATOM 712 C C . VAL A 1 93 ? -6.994 2.104 0.451 1.00 96.69 93 VAL A C 1
ATOM 714 O O . VAL A 1 93 ? -6.822 2.842 1.425 1.00 96.69 93 VAL A O 1
ATOM 717 N N . PRO A 1 94 ? -8.200 1.574 0.176 1.00 97.69 94 PRO A N 1
ATOM 718 C CA . PRO A 1 94 ? -9.335 1.762 1.068 1.00 97.69 94 PRO A CA 1
ATOM 719 C C . PRO A 1 94 ? -9.016 1.235 2.466 1.00 97.69 94 PRO A C 1
ATOM 721 O O . PRO A 1 94 ? -8.537 0.110 2.620 1.00 97.69 94 PRO A O 1
ATOM 724 N N . ARG A 1 95 ? -9.316 2.037 3.490 1.00 96.00 95 ARG A N 1
ATOM 725 C CA . ARG A 1 95 ? -9.000 1.733 4.894 1.00 96.00 95 ARG A CA 1
ATOM 726 C C . ARG A 1 95 ? -9.487 0.354 5.330 1.00 96.00 95 ARG A C 1
ATOM 728 O O . ARG A 1 95 ? -8.831 -0.287 6.135 1.00 96.00 95 ARG A O 1
ATOM 735 N N . VAL A 1 96 ? -10.614 -0.107 4.790 1.00 97.06 96 VAL A N 1
ATOM 736 C CA . VAL A 1 96 ? -11.211 -1.410 5.124 1.00 97.06 96 VAL A CA 1
ATOM 737 C C . VAL A 1 96 ? -10.274 -2.603 4.884 1.00 97.06 96 VAL A C 1
ATOM 739 O O . VAL A 1 96 ? -10.465 -3.639 5.510 1.00 97.06 96 VAL A O 1
ATOM 742 N N . TYR A 1 97 ? -9.260 -2.460 4.021 1.00 97.94 97 TYR A N 1
ATOM 743 C CA . TYR A 1 97 ? -8.276 -3.509 3.726 1.00 97.94 97 TYR A CA 1
ATOM 744 C C . TYR A 1 97 ? -7.025 -3.455 4.609 1.00 97.94 97 TYR A C 1
ATOM 746 O O . TYR A 1 97 ? -6.173 -4.330 4.482 1.00 97.94 97 TYR A O 1
ATOM 754 N N . LEU A 1 98 ? -6.874 -2.438 5.465 1.00 97.38 98 LEU A N 1
ATOM 755 C CA . LEU A 1 98 ? -5.645 -2.180 6.213 1.00 97.38 98 LEU A CA 1
ATOM 756 C C . LEU A 1 98 ? -5.916 -2.020 7.710 1.00 97.38 98 LEU A C 1
ATOM 758 O O . LEU A 1 98 ? -6.874 -1.371 8.128 1.00 97.38 98 LEU A O 1
ATOM 762 N N . LYS A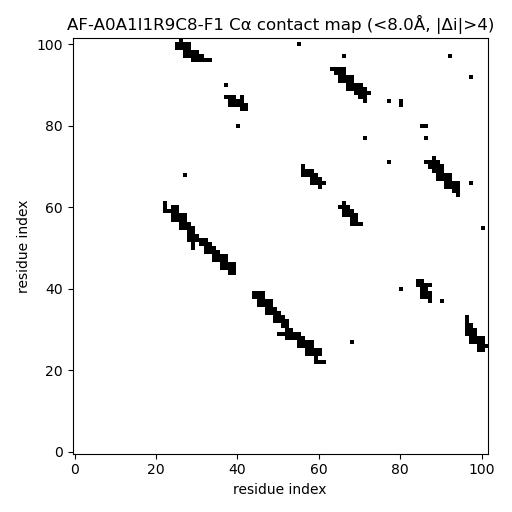 1 99 ? -5.004 -2.542 8.529 1.00 96.75 99 LYS A N 1
ATOM 763 C CA . LYS A 1 99 ? -4.902 -2.229 9.962 1.00 96.75 99 LYS A CA 1
ATOM 764 C C . LYS A 1 99 ? -3.535 -1.624 10.263 1.00 96.75 99 LYS A C 1
ATOM 766 O O . LYS A 1 99 ? -2.589 -1.818 9.504 1.00 96.75 99 LYS A O 1
ATOM 771 N N . LEU A 1 100 ? -3.430 -0.904 11.376 1.00 96.06 100 LEU A N 1
ATOM 772 C CA . LEU A 1 100 ? -2.130 -0.491 11.899 1.00 96.06 100 LEU A CA 1
ATOM 773 C C . LEU A 1 100 ? -1.323 -1.746 12.272 1.00 96.06 100 LEU A C 1
ATOM 775 O O . LEU A 1 100 ? -1.857 -2.616 12.960 1.00 96.06 100 LEU A O 1
ATOM 779 N N . ALA A 1 101 ? -0.081 -1.834 11.804 1.00 91.69 101 ALA A N 1
ATOM 780 C CA . ALA A 1 101 ? 0.867 -2.865 12.214 1.00 91.69 101 ALA A CA 1
ATOM 781 C C . ALA A 1 101 ? 1.720 -2.339 13.379 1.00 91.69 101 ALA A C 1
ATOM 783 O O . ALA A 1 101 ? 2.100 -1.163 13.371 1.00 91.69 101 ALA A O 1
ATOM 784 N N .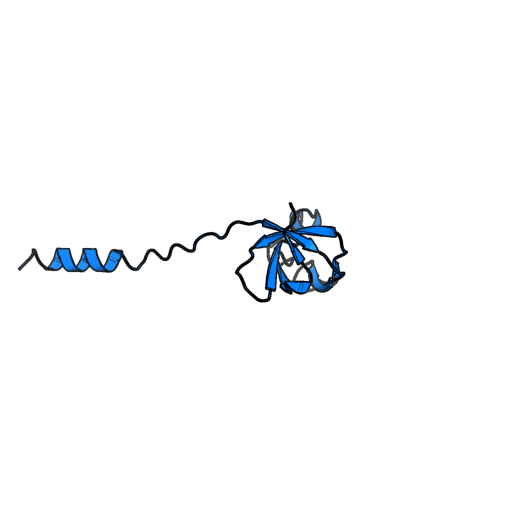 GLU A 1 102 ? 1.970 -3.195 14.370 1.00 77.06 102 GLU A N 1
ATOM 785 C CA . GLU A 1 102 ? 2.828 -2.898 15.529 1.00 77.06 102 GLU A CA 1
ATOM 786 C C . GLU A 1 102 ? 4.318 -2.877 15.162 1.00 77.06 102 GLU A C 1
ATOM 788 O O . GLU A 1 102 ? 4.738 -3.674 14.290 1.00 77.06 102 GLU A O 1
#

Organism: NCBI:txid739143

Sequence (102 aa):
MKKLICFLILTLGILACSSDEVKATKNFEFTAEYTTQITVGGVVGVSNRTFKVGETFTGTDNGKETIKIRIAEHSTLNDNCPSNTCYQEFLEVPRVYLKLAE

Secondary structure (DSSP, 8-state):
--TTHHHHHHHHTSTT------PPPEEEEESS-EEEEEEBSGGG-EEEEEEPTT-EEEEE--SSSEEEEE--TT-HHHHT-SSGGGB--EEEEEGGGEEE--

Nearest PDB structures (foldseek):
  3h41-assembly1_A  TM=5.665E-01  e=9.815E+00  Bacillus cereus ATCC 10987
  2bnn-assembly1_B-2  TM=3.223E-01  e=5.107E+00  Streptomyces wedmorensis

Solvent-accessible surface area (backbone atoms only — not comparable to full-atom values): 6196 Å² total; per-residue (Å²): 140,71,76,66,61,62,59,60,60,62,66,68,64,68,79,73,73,75,74,77,74,79,71,71,73,42,44,33,23,24,74,41,73,47,75,47,78,44,42,48,73,18,100,80,25,77,42,82,44,72,47,48,60,71,46,70,33,48,27,40,76,79,88,56,71,43,31,41,31,42,71,51,75,90,47,77,69,61,76,73,43,95,46,83,71,29,41,48,50,65,45,80,39,58,40,93,36,47,41,82,47,134

Radius of gyration: 21.06 Å; Cα contacts (8 Å, |Δi|>4): 158; chains: 1; bounding box: 29×71×36 Å

pLDDT: mean 78.94, std 17.35, range [45.69, 97.94]

Mean predicted aligned error: 11.66 Å

Foldseek 3Di:
DPVVVVVVVVVVPPVPPPPPPPADKFKKFFQAWDWDWWAAQAPPDTDIDIDHGGDMFIWGDPVDQWTKTFPPPDDPSNVPRPDPRGTDGIDTDGCVGIDTDD